Protein AF-F0LJQ3-F1 (afdb_m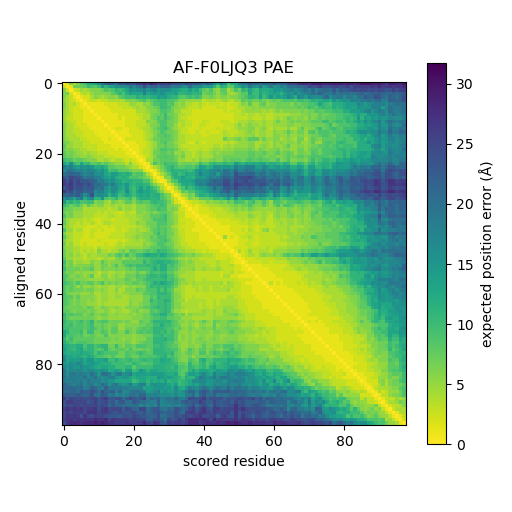onomer)

Nearest PDB structures (foldseek):
  7a0g-assembly1_FFF  TM=3.208E-01  e=6.287E+00  Serratia marcescens

Mean predicted aligned error: 9.72 Å

pLDDT: mean 77.54, std 11.15, range [47.56, 91.06]

Foldseek 3Di:
DLLLVCLVVLLVQLVVVLVCCVVDVPPDPPPNPQNLVSLVSNLVSCVSNVHDPVVSVVSNVVSVVVRVVVVVVVVVVVVVVVVVCVVCVVVVVVVVVD

Organism: Thermococcus barophilus (strain DSM 11836 / MP) (NCBI:txid391623)

Secondary structure (DSSP, 8-state):
--GGGGHHHHHHHHHHHHHHHHH-TT-S-SS---HHHHHHHHHHHHHHHT--HHHHHHHHHHHHHHHHHHHHHHHHHHHHHHHHHHHHHHHHHHHT--

Radius of gyration: 20.31 Å; Cα contacts (8 Å, |Δi|>4): 67; chains: 1; bounding box: 43×18×69 Å

Solvent-accessible surface area (backbone atoms only — not comparable to full-atom values): 5354 Å² total; per-residue (Å²): 130,69,66,51,74,52,12,63,59,29,31,48,53,10,50,54,45,37,50,48,51,70,76,38,83,72,78,59,67,99,59,80,74,46,49,53,62,24,46,51,34,28,48,51,10,40,53,44,62,64,54,58,65,70,57,50,54,52,50,49,53,54,46,48,53,51,35,51,52,52,51,50,50,52,53,52,52,51,52,50,52,51,53,50,47,63,68,45,47,64,58,53,55,57,64,73,75,111

Sequence (98 aa):
MNTRTLAPLYIFIGLMGITATLLYPGFYPPNPINPIFFSAFLIFGLHLYGVKKAVIYGMFLLLLLLSLGIEFYYLLNAQLKNATLFLITPYLWVSSLL

Structure (mmCIF, N/CA/C/O backbone):
data_AF-F0LJQ3-F1
#
_entry.id   AF-F0LJQ3-F1
#
loop_
_atom_site.group_PDB
_atom_site.id
_atom_site.type_symbol
_atom_site.label_atom_id
_atom_site.label_alt_id
_atom_site.label_comp_id
_atom_site.label_asym_id
_atom_site.label_entity_id
_atom_site.label_seq_id
_atom_site.pdbx_PDB_ins_code
_atom_site.Cartn_x
_atom_site.Cartn_y
_atom_site.Cartn_z
_atom_site.occupancy
_atom_site.B_iso_or_equiv
_atom_site.auth_seq_id
_atom_site.auth_comp_id
_atom_site.auth_asym_id
_atom_site.auth_atom_id
_atom_site.pdbx_PDB_model_num
ATOM 1 N N . MET A 1 1 ? -1.124 3.077 30.533 1.00 58.06 1 MET A N 1
ATOM 2 C CA . MET A 1 1 ? -1.287 3.890 29.307 1.00 58.06 1 MET A CA 1
ATOM 3 C C . MET A 1 1 ? -2.493 3.351 28.552 1.00 58.06 1 MET A C 1
ATOM 5 O O . MET A 1 1 ? -2.522 2.156 28.294 1.00 58.06 1 MET A O 1
ATOM 9 N N . ASN A 1 2 ? -3.527 4.164 28.307 1.00 76.25 2 ASN A N 1
ATOM 10 C CA . ASN A 1 2 ? -4.736 3.708 27.612 1.00 76.25 2 ASN A CA 1
ATOM 11 C C . ASN A 1 2 ? -4.351 3.346 26.172 1.00 76.25 2 ASN A C 1
ATOM 13 O O . ASN A 1 2 ? -4.029 4.226 25.390 1.00 76.25 2 ASN A O 1
ATOM 17 N N . THR A 1 3 ? -4.328 2.070 25.804 1.00 66.00 3 THR A N 1
ATOM 18 C CA . THR A 1 3 ? -3.872 1.624 24.473 1.00 66.00 3 THR A CA 1
ATOM 19 C C . THR A 1 3 ? -4.667 2.257 23.322 1.00 66.00 3 THR A C 1
ATOM 21 O O . THR A 1 3 ? -4.156 2.382 22.210 1.00 66.00 3 THR A O 1
ATOM 24 N N . ARG A 1 4 ? -5.874 2.765 23.607 1.00 75.31 4 ARG A N 1
ATOM 25 C CA . ARG A 1 4 ? -6.708 3.537 22.677 1.00 75.31 4 ARG A CA 1
ATOM 26 C C . ARG A 1 4 ? -6.148 4.913 22.308 1.00 75.31 4 ARG A C 1
ATOM 28 O O . ARG A 1 4 ? -6.448 5.382 21.216 1.00 75.31 4 ARG A O 1
ATOM 35 N N . THR A 1 5 ? -5.340 5.568 23.150 1.00 83.06 5 THR A N 1
ATOM 36 C CA . THR A 1 5 ? -4.790 6.899 22.809 1.00 83.06 5 THR A CA 1
ATOM 37 C C . THR A 1 5 ? -3.725 6.843 21.721 1.00 83.06 5 THR A C 1
ATOM 39 O O . THR A 1 5 ? -3.502 7.848 21.056 1.00 83.06 5 THR A O 1
ATOM 42 N N . LEU A 1 6 ? -3.101 5.683 21.490 1.00 83.69 6 LEU A N 1
ATOM 43 C CA . LEU A 1 6 ? -2.143 5.507 20.397 1.00 83.69 6 LEU A CA 1
ATOM 44 C C . LEU A 1 6 ? -2.813 5.147 19.064 1.00 83.69 6 LEU A C 1
ATOM 46 O O . LEU A 1 6 ? -2.202 5.317 18.013 1.00 83.69 6 LEU A O 1
ATOM 50 N N . ALA A 1 7 ? -4.063 4.673 19.079 1.00 85.38 7 ALA A N 1
ATOM 51 C CA . ALA A 1 7 ? -4.767 4.236 17.874 1.00 85.38 7 ALA A CA 1
ATOM 52 C C . ALA A 1 7 ? -4.801 5.293 16.744 1.00 85.38 7 ALA A C 1
ATOM 54 O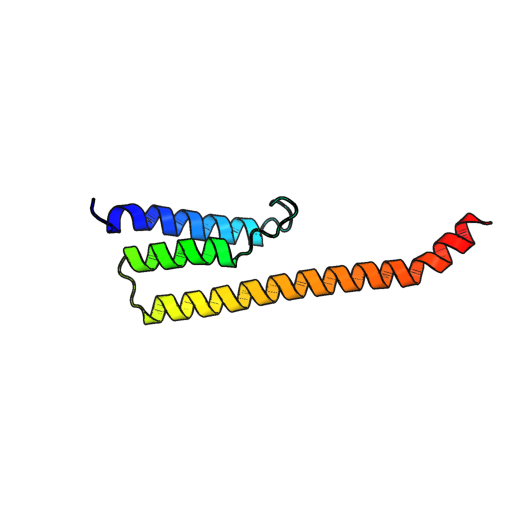 O . ALA A 1 7 ? -4.513 4.923 15.604 1.00 85.38 7 ALA A O 1
ATOM 55 N N . PRO A 1 8 ? -5.056 6.594 17.014 1.00 87.44 8 PRO A N 1
ATOM 56 C CA . PRO A 1 8 ? -5.050 7.623 15.973 1.00 87.44 8 PRO A CA 1
ATOM 57 C C . PRO A 1 8 ? -3.691 7.773 15.286 1.00 87.44 8 PRO A C 1
ATOM 59 O O . PRO A 1 8 ? -3.641 7.982 14.079 1.00 87.44 8 PRO A O 1
ATOM 62 N N . LEU A 1 9 ? -2.592 7.617 16.032 1.00 89.81 9 LEU A N 1
ATOM 63 C CA . LEU A 1 9 ? -1.235 7.701 15.491 1.00 89.81 9 LEU A CA 1
ATOM 64 C C . LEU A 1 9 ? -0.971 6.565 14.496 1.00 89.81 9 LEU A C 1
ATOM 66 O O . LEU A 1 9 ? -0.503 6.807 13.387 1.00 89.81 9 LEU A O 1
ATOM 70 N N . TYR A 1 10 ? -1.319 5.331 14.869 1.00 86.69 10 TYR A N 1
ATOM 71 C CA . TYR A 1 10 ? -1.168 4.158 14.003 1.00 86.69 10 TYR A CA 1
ATOM 72 C C . TYR A 1 10 ? -2.033 4.247 12.739 1.00 86.69 10 TYR A C 1
ATOM 74 O O . TYR A 1 10 ? -1.558 3.943 11.644 1.00 86.69 10 TYR A O 1
ATOM 82 N N . ILE A 1 11 ? -3.276 4.724 12.874 1.00 88.19 11 ILE A N 1
ATOM 83 C CA . ILE A 1 11 ? -4.177 4.966 11.738 1.00 88.19 11 ILE A CA 1
ATOM 84 C C . ILE A 1 11 ? -3.599 6.042 10.811 1.00 88.19 11 ILE A C 1
ATOM 86 O O . ILE A 1 11 ? -3.588 5.854 9.596 1.00 88.19 11 ILE A O 1
ATOM 90 N N . PHE A 1 12 ? -3.084 7.140 11.369 1.00 88.62 12 PHE A N 1
ATOM 91 C CA . PHE A 1 12 ? -2.498 8.238 10.602 1.00 88.62 12 PHE A CA 1
ATOM 92 C C . PHE A 1 12 ? -1.266 7.796 9.806 1.00 88.62 12 PHE A C 1
ATOM 94 O O . PHE A 1 12 ? -1.191 8.059 8.608 1.00 88.62 12 PHE A O 1
ATOM 101 N N . ILE A 1 13 ? -0.335 7.077 10.443 1.00 87.00 13 ILE A N 1
ATOM 102 C CA . ILE A 1 13 ? 0.868 6.543 9.783 1.00 87.00 13 ILE A CA 1
ATOM 103 C C . ILE A 1 13 ? 0.476 5.581 8.657 1.00 87.00 13 ILE A C 1
ATOM 105 O O . ILE A 1 13 ? 1.018 5.670 7.556 1.00 87.00 13 ILE A O 1
ATOM 109 N N . GLY A 1 14 ? -0.484 4.688 8.918 1.00 85.06 14 GLY A N 1
ATOM 110 C CA . GLY A 1 14 ? -0.967 3.742 7.919 1.00 85.06 14 GLY A CA 1
ATOM 111 C C . GLY A 1 14 ? -1.620 4.427 6.716 1.00 85.06 14 GLY A C 1
ATOM 112 O O . GLY A 1 14 ? -1.276 4.116 5.580 1.00 85.06 14 GLY A O 1
ATOM 113 N N . LEU A 1 15 ? -2.507 5.401 6.944 1.00 85.69 15 LEU A N 1
ATOM 114 C CA . LEU A 1 15 ? -3.158 6.159 5.869 1.00 85.69 15 LEU A CA 1
ATOM 115 C C . LEU A 1 15 ? -2.157 6.969 5.046 1.00 85.69 15 LEU A C 1
ATOM 117 O O . LEU A 1 15 ? -2.150 6.838 3.826 1.00 85.69 15 LEU A O 1
ATOM 121 N N . MET A 1 16 ? -1.309 7.765 5.706 1.00 86.56 16 MET A N 1
ATOM 122 C CA . MET A 1 16 ? -0.327 8.620 5.031 1.00 86.56 16 MET A CA 1
ATOM 123 C C . MET A 1 16 ? 0.677 7.811 4.217 1.00 86.56 16 MET A C 1
ATOM 125 O O . MET A 1 16 ? 1.045 8.207 3.115 1.00 86.56 16 MET A O 1
ATOM 129 N N . GLY A 1 17 ? 1.109 6.664 4.736 1.00 81.31 17 GLY A N 1
ATOM 130 C CA . GLY A 1 17 ? 2.026 5.797 4.014 1.00 81.31 17 GLY A CA 1
ATOM 131 C C . GLY A 1 17 ? 1.406 5.160 2.772 1.00 81.31 17 GLY A C 1
ATOM 132 O O . GLY A 1 17 ? 2.058 5.114 1.728 1.00 81.31 17 GLY A O 1
ATOM 133 N N . ILE A 1 18 ? 0.138 4.730 2.848 1.00 80.38 18 ILE A N 1
ATOM 134 C CA . ILE A 1 18 ? -0.605 4.193 1.694 1.00 80.38 18 ILE A CA 1
ATOM 135 C C . ILE A 1 18 ? -0.831 5.284 0.636 1.00 80.38 18 ILE A C 1
ATOM 137 O O . ILE A 1 18 ? -0.582 5.055 -0.545 1.00 80.38 18 ILE A O 1
ATOM 141 N N . THR A 1 19 ? -1.268 6.488 1.020 1.00 82.19 19 THR A N 1
ATOM 142 C CA . THR A 1 19 ? -1.460 7.581 0.050 1.00 82.19 19 THR A CA 1
ATOM 143 C C . THR A 1 19 ? -0.146 8.037 -0.570 1.00 82.19 19 THR A C 1
ATOM 145 O O . THR A 1 19 ? -0.104 8.256 -1.777 1.00 82.19 19 THR A O 1
ATOM 148 N N . ALA A 1 20 ? 0.939 8.126 0.203 1.00 78.81 20 ALA A N 1
ATOM 149 C CA . ALA A 1 20 ? 2.254 8.483 -0.326 1.00 78.81 20 ALA A CA 1
ATOM 150 C C . ALA A 1 20 ? 2.765 7.460 -1.354 1.00 78.81 20 ALA A C 1
ATOM 152 O O . ALA A 1 20 ? 3.274 7.853 -2.403 1.00 78.81 20 ALA A O 1
ATOM 153 N N . THR A 1 21 ? 2.583 6.159 -1.095 1.00 73.12 21 THR A N 1
ATOM 154 C CA . THR A 1 21 ? 2.968 5.098 -2.046 1.00 73.12 21 THR A CA 1
ATOM 155 C C . THR A 1 21 ? 2.123 5.093 -3.316 1.00 73.12 21 THR A C 1
ATOM 157 O O . THR A 1 21 ? 2.655 4.806 -4.387 1.00 73.12 21 THR A O 1
ATOM 160 N N . LEU A 1 22 ? 0.833 5.429 -3.225 1.00 72.44 22 LEU A N 1
ATOM 161 C CA . LEU A 1 22 ? -0.053 5.512 -4.390 1.00 72.44 22 LEU A CA 1
ATOM 162 C C . LEU A 1 22 ? 0.200 6.760 -5.246 1.00 72.44 22 LEU A C 1
ATOM 164 O O . LEU A 1 22 ? 0.180 6.673 -6.471 1.00 72.44 22 LEU A O 1
ATOM 168 N N . LEU A 1 23 ? 0.408 7.918 -4.615 1.00 75.62 23 LEU A N 1
ATOM 169 C CA . LEU A 1 23 ? 0.536 9.201 -5.315 1.00 75.62 23 LEU A CA 1
ATOM 170 C C . LEU A 1 23 ? 1.930 9.432 -5.892 1.00 75.62 23 LEU A C 1
ATOM 172 O O . LEU A 1 23 ? 2.060 10.108 -6.911 1.00 75.62 23 LEU A O 1
ATOM 176 N N . TYR A 1 24 ? 2.965 8.875 -5.262 1.00 71.44 24 TYR A N 1
ATOM 177 C CA . TYR A 1 24 ? 4.344 9.078 -5.687 1.00 71.44 24 TYR A CA 1
ATOM 178 C C . TYR A 1 24 ? 5.058 7.742 -5.914 1.00 71.44 24 TYR A C 1
ATOM 180 O O . TYR A 1 24 ? 5.901 7.330 -5.105 1.00 71.44 24 TYR A O 1
ATOM 188 N N . PRO A 1 25 ? 4.739 7.062 -7.032 1.00 59.69 25 PRO A N 1
ATOM 189 C CA . PRO A 1 25 ? 5.405 5.838 -7.453 1.00 59.69 25 PRO A CA 1
ATOM 190 C C . PRO A 1 25 ? 6.894 6.112 -7.742 1.00 59.69 25 PRO A C 1
ATOM 192 O O . PRO A 1 25 ? 7.259 6.517 -8.841 1.00 59.69 25 PRO A O 1
ATOM 195 N N . GLY A 1 26 ? 7.755 5.958 -6.729 1.00 57.75 26 GLY A N 1
ATOM 196 C CA . GLY A 1 26 ? 9.201 6.234 -6.803 1.00 57.75 26 GLY A CA 1
ATOM 197 C C . GLY A 1 26 ? 9.758 7.192 -5.740 1.00 57.75 26 GLY A C 1
ATOM 198 O O . GLY A 1 26 ? 10.960 7.432 -5.724 1.00 57.75 26 GLY A O 1
ATOM 199 N N . PHE A 1 27 ? 8.922 7.732 -4.843 1.00 55.47 27 PHE A N 1
ATOM 200 C CA . PHE A 1 27 ? 9.375 8.613 -3.749 1.00 55.47 27 PHE A CA 1
ATOM 201 C C . PHE A 1 27 ? 10.143 7.872 -2.652 1.00 55.47 27 PHE A C 1
ATOM 203 O O . PHE A 1 27 ? 10.947 8.465 -1.935 1.00 55.47 27 PHE A O 1
ATOM 210 N N . TYR A 1 28 ? 9.895 6.569 -2.515 1.00 53.25 28 TYR A N 1
ATOM 211 C CA . TYR A 1 28 ? 10.622 5.728 -1.579 1.00 53.25 28 TYR A CA 1
ATOM 212 C C . TYR A 1 28 ? 11.870 5.122 -2.255 1.00 53.25 28 TYR A C 1
ATOM 214 O O . TYR A 1 28 ? 11.783 4.722 -3.418 1.00 53.25 28 TYR A O 1
ATOM 222 N N . PRO A 1 29 ? 13.028 5.082 -1.552 1.00 47.56 29 PRO A N 1
ATOM 223 C CA . PRO A 1 29 ? 14.308 4.545 -2.051 1.00 47.56 29 PRO A CA 1
ATOM 224 C C . PRO A 1 29 ? 14.151 3.081 -2.518 1.00 47.56 29 PRO A C 1
ATOM 226 O O . PRO A 1 29 ? 13.115 2.496 -2.238 1.00 47.56 29 PRO A O 1
ATOM 229 N N . PRO A 1 30 ? 15.121 2.445 -3.214 1.00 47.81 30 PRO A N 1
ATOM 230 C CA . PRO A 1 30 ? 14.875 1.366 -4.190 1.00 47.81 30 PRO A CA 1
ATOM 231 C C . PRO A 1 30 ? 14.333 0.039 -3.629 1.00 47.81 30 PRO A C 1
ATOM 233 O O . PRO A 1 30 ? 14.169 -0.917 -4.382 1.00 47.81 30 PRO A O 1
ATOM 236 N N . ASN A 1 31 ? 14.01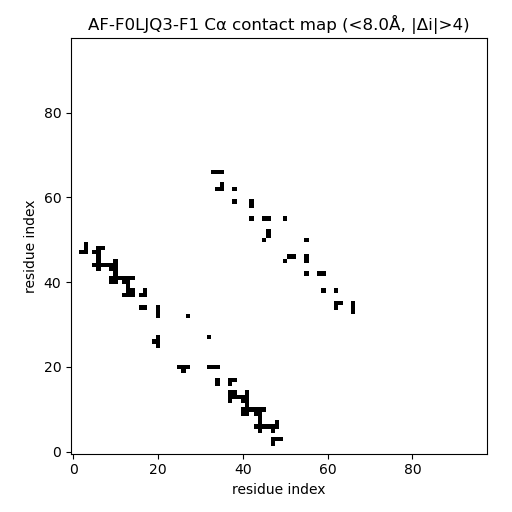4 -0.027 -2.339 1.00 47.69 31 ASN A N 1
ATOM 237 C CA . ASN A 1 31 ? 13.113 -1.037 -1.817 1.00 47.69 31 ASN A CA 1
ATOM 238 C C . ASN A 1 31 ? 11.678 -0.509 -1.889 1.00 47.69 31 ASN A C 1
ATOM 240 O O . ASN A 1 31 ? 11.396 0.528 -1.286 1.00 47.69 31 ASN A O 1
ATOM 244 N N . PRO A 1 32 ? 10.743 -1.227 -2.533 1.00 52.66 32 PRO A N 1
ATOM 245 C CA . PRO A 1 32 ? 9.344 -0.860 -2.447 1.00 52.66 32 PRO A CA 1
ATOM 246 C C . PRO A 1 32 ? 8.973 -0.909 -0.967 1.00 52.66 32 PRO A C 1
ATOM 248 O O . PRO A 1 32 ? 8.897 -1.985 -0.370 1.00 52.66 32 PRO A O 1
ATOM 251 N N . ILE A 1 33 ? 8.782 0.251 -0.336 1.00 55.09 33 ILE A N 1
ATOM 252 C CA . ILE A 1 33 ? 8.053 0.275 0.923 1.00 55.09 33 ILE A CA 1
ATOM 253 C C . ILE A 1 33 ? 6.648 -0.141 0.528 1.00 55.09 33 ILE A C 1
ATOM 255 O O . ILE A 1 33 ? 5.885 0.619 -0.057 1.00 55.09 33 ILE A O 1
ATOM 259 N N . ASN A 1 34 ? 6.397 -1.427 0.720 1.00 63.56 34 ASN A N 1
ATOM 260 C CA . ASN A 1 34 ? 5.239 -2.118 0.206 1.00 63.56 34 ASN A CA 1
ATOM 261 C C . ASN A 1 34 ? 3.997 -1.512 0.876 1.00 63.56 34 ASN A C 1
ATOM 263 O O . ASN A 1 34 ? 4.018 -1.345 2.102 1.00 63.56 34 ASN A O 1
ATOM 267 N N . PRO A 1 35 ? 2.911 -1.202 0.147 1.00 66.06 35 PRO A N 1
ATOM 268 C CA . PRO A 1 35 ? 1.646 -0.785 0.751 1.00 66.06 35 PRO A CA 1
ATOM 269 C C . PRO A 1 35 ? 1.204 -1.710 1.901 1.00 66.06 35 PRO A C 1
ATOM 271 O O . PRO A 1 35 ? 0.596 -1.249 2.868 1.00 66.06 35 PRO A O 1
ATOM 274 N N . ILE A 1 36 ? 1.597 -2.990 1.864 1.00 75.44 36 ILE A N 1
ATOM 275 C CA . ILE A 1 36 ? 1.479 -3.966 2.962 1.00 75.44 36 ILE A CA 1
ATOM 276 C C . ILE A 1 36 ? 2.055 -3.472 4.302 1.00 75.44 36 ILE A C 1
ATOM 278 O O . ILE A 1 36 ? 1.414 -3.659 5.337 1.00 75.44 36 ILE A O 1
ATOM 282 N N . PHE A 1 37 ? 3.229 -2.831 4.321 1.00 75.94 37 PHE A N 1
ATOM 283 C CA . PHE A 1 37 ? 3.857 -2.361 5.561 1.00 75.94 37 PHE A CA 1
ATOM 284 C C . PHE A 1 37 ? 2.979 -1.315 6.251 1.00 75.94 37 PHE A C 1
ATOM 286 O O . PHE A 1 37 ? 2.641 -1.464 7.421 1.00 75.94 37 PHE A O 1
ATOM 293 N N . PHE A 1 38 ? 2.516 -0.308 5.509 1.00 78.50 38 PHE A N 1
ATOM 294 C CA . PHE A 1 38 ? 1.612 0.724 6.027 1.00 78.50 38 PHE A CA 1
ATOM 295 C C . PHE A 1 38 ? 0.215 0.186 6.355 1.00 78.50 38 PHE A C 1
ATOM 297 O O . PHE A 1 38 ? -0.415 0.622 7.322 1.00 78.50 38 PHE A O 1
ATOM 304 N N . SER A 1 39 ? -0.234 -0.831 5.621 1.00 79.44 39 SER A N 1
ATOM 305 C CA . SER A 1 39 ? -1.475 -1.550 5.915 1.00 79.44 39 SER A CA 1
ATOM 306 C C . SER A 1 39 ? -1.438 -2.213 7.294 1.00 79.44 39 SER A C 1
ATOM 308 O O . SER A 1 39 ? -2.441 -2.186 8.006 1.00 79.44 39 SER A O 1
ATOM 310 N N . ALA A 1 40 ? -0.283 -2.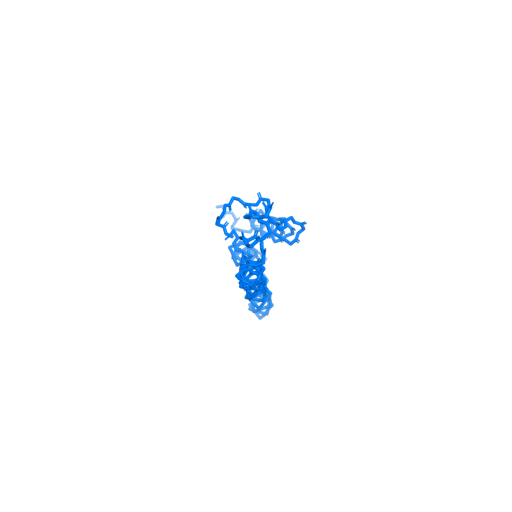733 7.724 1.00 82.62 40 ALA A N 1
ATOM 311 C CA . ALA A 1 40 ? -0.121 -3.306 9.060 1.00 82.62 40 ALA A CA 1
ATOM 312 C C . ALA 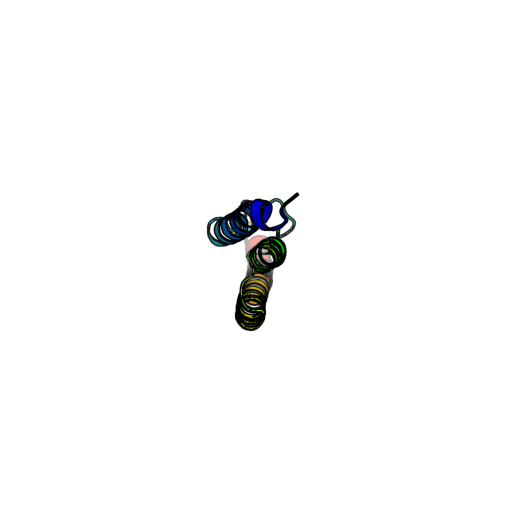A 1 40 ? -0.310 -2.258 10.174 1.00 82.62 40 ALA A C 1
ATOM 314 O O . ALA A 1 40 ? -1.003 -2.537 11.154 1.00 82.62 40 ALA A O 1
ATOM 315 N N . PHE A 1 41 ? 0.219 -1.037 10.006 1.00 84.38 41 PHE A N 1
ATOM 316 C CA . PHE A 1 41 ? -0.013 0.066 10.955 1.00 84.38 41 PHE A CA 1
ATOM 317 C C . PHE A 1 41 ? -1.487 0.469 11.003 1.00 84.38 41 PHE A C 1
ATOM 319 O O . PHE A 1 41 ? -2.034 0.645 12.091 1.00 84.38 41 PHE A O 1
ATOM 326 N N . LEU A 1 42 ? -2.152 0.547 9.846 1.00 86.00 42 LEU A N 1
ATOM 327 C CA . LEU A 1 42 ? -3.574 0.879 9.773 1.00 86.00 42 LEU A CA 1
ATOM 328 C C . LEU A 1 42 ? -4.436 -0.166 10.498 1.00 86.00 42 LEU A C 1
ATOM 330 O O . LEU A 1 42 ? -5.298 0.183 11.302 1.00 86.00 42 LEU A O 1
ATOM 334 N N . ILE A 1 43 ? -4.173 -1.452 10.263 1.00 87.06 43 ILE A N 1
ATOM 335 C CA . ILE A 1 43 ? -4.894 -2.567 10.891 1.00 87.06 43 ILE A CA 1
ATOM 336 C C . ILE A 1 43 ? -4.662 -2.609 12.392 1.00 87.06 43 ILE A C 1
ATOM 338 O O . ILE A 1 43 ? -5.612 -2.773 13.159 1.00 87.06 43 ILE A O 1
ATOM 342 N N . PHE A 1 44 ? -3.414 -2.427 12.818 1.00 86.06 44 PHE A N 1
ATOM 343 C CA . PHE A 1 44 ? -3.074 -2.367 14.229 1.00 86.06 44 PHE A CA 1
ATOM 344 C C . PHE A 1 44 ? -3.761 -1.178 14.912 1.00 86.06 44 PHE A C 1
ATOM 346 O O . PHE A 1 44 ? -4.364 -1.337 15.972 1.00 86.06 44 PHE A O 1
ATOM 353 N N . GLY A 1 45 ? -3.782 -0.009 14.267 1.00 85.62 45 GLY A N 1
ATOM 354 C CA . GLY A 1 45 ? -4.506 1.165 14.747 1.00 85.62 45 GLY A CA 1
ATOM 355 C C . GLY A 1 45 ? -6.015 0.938 14.867 1.00 85.62 45 GLY A C 1
ATOM 356 O O . GLY A 1 45 ? -6.598 1.244 15.905 1.00 85.62 45 GLY A O 1
ATOM 357 N N . LEU A 1 46 ? -6.649 0.326 13.862 1.00 87.94 46 LEU A N 1
ATOM 358 C CA . LEU A 1 46 ? -8.075 -0.032 13.898 1.00 87.94 46 LEU A CA 1
ATOM 359 C C . LEU A 1 46 ? -8.385 -1.069 14.988 1.00 87.94 46 LEU A C 1
ATOM 361 O O . LEU A 1 46 ? -9.426 -0.988 15.646 1.00 87.94 46 LEU A O 1
ATOM 365 N N . HIS A 1 47 ? -7.472 -2.016 15.213 1.00 87.38 47 HIS A N 1
ATOM 366 C CA . HIS A 1 47 ? -7.583 -2.994 16.290 1.00 87.38 47 HIS A CA 1
ATOM 367 C C . HIS A 1 47 ? -7.560 -2.318 17.666 1.00 87.38 47 HIS A C 1
ATOM 369 O O . HIS A 1 47 ? -8.441 -2.569 18.489 1.00 87.38 47 HIS A O 1
ATOM 375 N N . LEU A 1 48 ? -6.614 -1.400 17.888 1.00 86.19 48 LEU A N 1
ATOM 376 C CA . LEU A 1 48 ? -6.521 -0.613 19.119 1.00 86.19 48 LEU A CA 1
ATOM 377 C C . LEU A 1 48 ? -7.719 0.325 19.318 1.00 86.19 48 LEU A C 1
ATOM 379 O O . LEU A 1 48 ? -8.137 0.550 20.453 1.00 86.19 48 LEU A O 1
ATOM 383 N N . TYR A 1 49 ? -8.296 0.845 18.231 1.00 85.88 49 TYR A N 1
ATOM 384 C CA . TYR A 1 49 ? -9.490 1.694 18.267 1.00 85.88 49 TYR A CA 1
ATOM 385 C C . TYR A 1 49 ? -10.771 0.921 18.637 1.00 85.88 49 TYR A C 1
ATOM 387 O O . TYR A 1 49 ? -11.776 1.523 19.008 1.00 85.88 49 TYR A O 1
ATOM 395 N N . GLY A 1 50 ? -10.741 -0.417 18.596 1.00 84.88 50 GLY A N 1
ATOM 396 C CA . GLY A 1 50 ? -11.887 -1.266 18.932 1.00 84.88 50 GLY A CA 1
ATOM 397 C C . GLY A 1 50 ? -12.841 -1.514 17.763 1.00 84.88 50 GLY A C 1
ATOM 398 O O . GLY A 1 50 ? -14.016 -1.813 17.979 1.00 84.88 50 GLY A O 1
ATOM 399 N N . VAL A 1 51 ? -12.357 -1.404 16.523 1.00 86.25 51 VAL A N 1
ATOM 400 C CA . VAL A 1 51 ? -13.144 -1.734 15.329 1.00 86.25 51 VAL A CA 1
ATOM 401 C C . VAL A 1 51 ? -13.462 -3.233 15.302 1.00 86.25 51 VAL A C 1
ATOM 403 O O . VAL A 1 51 ? -12.659 -4.075 15.710 1.00 86.25 51 VAL A O 1
ATOM 406 N N . LYS A 1 52 ? -14.658 -3.591 14.816 1.00 91.06 52 LYS A N 1
ATOM 407 C CA . LYS A 1 52 ? -15.086 -4.992 14.699 1.00 91.06 52 LYS A CA 1
ATOM 408 C C . LYS A 1 52 ? -14.080 -5.787 13.862 1.00 91.06 52 LYS A C 1
ATOM 410 O O . LYS A 1 52 ? -13.733 -5.379 12.756 1.00 91.06 52 LYS A O 1
ATOM 415 N N . LYS A 1 53 ? -13.695 -6.974 14.343 1.00 84.69 53 LYS A N 1
ATOM 416 C CA . LYS A 1 53 ? -12.719 -7.851 13.669 1.00 84.69 53 LYS A CA 1
ATOM 417 C C . LYS A 1 53 ? -13.076 -8.136 12.205 1.00 84.69 53 LYS A C 1
ATOM 419 O O . LYS A 1 53 ? -12.196 -8.104 11.360 1.00 84.69 53 LYS A O 1
ATOM 424 N N . ALA A 1 54 ? -14.362 -8.328 11.896 1.00 85.56 54 ALA A N 1
ATOM 425 C CA . ALA A 1 54 ? -14.836 -8.540 10.524 1.00 85.56 54 ALA A CA 1
ATOM 426 C C . ALA A 1 54 ? -14.466 -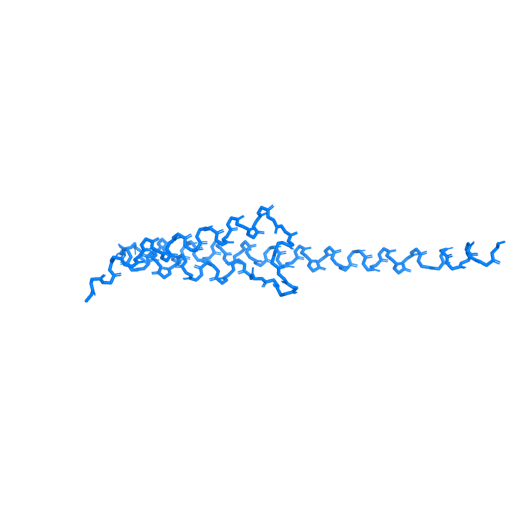7.385 9.572 1.00 85.56 54 ALA A C 1
ATOM 428 O O . ALA A 1 54 ? -14.051 -7.628 8.444 1.00 85.56 54 ALA A O 1
ATOM 429 N N . VAL A 1 55 ? -14.553 -6.137 10.044 1.00 86.75 55 VAL A N 1
ATOM 430 C CA . VAL A 1 55 ? -14.173 -4.950 9.262 1.00 86.75 55 VAL A CA 1
ATOM 431 C C . VAL A 1 55 ? -12.659 -4.905 9.073 1.00 86.75 55 VAL A C 1
ATOM 433 O O . VAL A 1 55 ? -12.190 -4.661 7.969 1.00 86.75 55 VAL A O 1
ATOM 436 N N . ILE A 1 56 ? -11.895 -5.211 10.125 1.00 87.06 56 ILE A N 1
ATOM 437 C CA . ILE A 1 56 ? -10.429 -5.257 10.067 1.00 87.06 56 ILE A CA 1
ATOM 438 C C . ILE A 1 56 ? -9.950 -6.304 9.053 1.00 87.06 56 ILE A C 1
ATOM 440 O O . ILE A 1 56 ? -9.103 -5.998 8.220 1.00 87.06 56 ILE A O 1
ATOM 444 N N . TYR A 1 57 ? -10.509 -7.518 9.085 1.00 84.56 57 TYR A N 1
ATOM 445 C CA . TYR A 1 57 ? -10.157 -8.573 8.131 1.00 84.56 57 TYR A CA 1
ATOM 446 C C . TYR A 1 57 ? -10.554 -8.213 6.698 1.00 84.56 57 TYR A C 1
ATOM 448 O O . TYR A 1 57 ? -9.773 -8.449 5.780 1.00 84.56 57 TYR A O 1
ATOM 456 N N . GLY A 1 58 ? -11.724 -7.593 6.509 1.00 87.31 58 GLY A N 1
ATOM 457 C CA . GLY A 1 58 ? -12.148 -7.092 5.202 1.00 87.31 58 GLY A CA 1
ATOM 458 C C . GLY A 1 58 ? -11.186 -6.038 4.649 1.00 87.31 58 GLY A C 1
ATOM 459 O O . GLY A 1 58 ? -10.739 -6.152 3.512 1.00 87.31 58 GLY A O 1
ATOM 460 N N . MET A 1 59 ? -10.800 -5.057 5.471 1.00 84.94 59 MET A N 1
ATOM 461 C CA . MET A 1 59 ? -9.829 -4.028 5.084 1.00 84.94 59 MET A CA 1
ATOM 462 C C . MET A 1 59 ? -8.447 -4.620 4.801 1.00 84.94 59 MET A C 1
ATOM 464 O O . MET A 1 59 ? -7.824 -4.242 3.815 1.00 84.94 59 MET A O 1
ATOM 468 N N . PHE A 1 60 ? -7.981 -5.570 5.616 1.00 84.38 60 PHE A N 1
ATOM 469 C CA . PHE A 1 60 ? -6.709 -6.251 5.379 1.00 84.38 60 PHE A CA 1
ATOM 470 C C . PHE A 1 60 ? -6.690 -6.984 4.044 1.00 84.38 60 PHE A C 1
ATOM 472 O O . PHE A 1 60 ? -5.738 -6.826 3.288 1.00 84.38 60 PHE A O 1
ATOM 479 N N . LEU A 1 61 ? -7.743 -7.744 3.734 1.00 86.44 61 LEU A N 1
ATOM 480 C CA . LEU A 1 61 ? -7.838 -8.477 2.476 1.00 86.44 61 LEU A CA 1
ATOM 481 C C . LEU A 1 61 ? -7.814 -7.529 1.271 1.00 86.44 61 LEU A C 1
ATOM 483 O O . LEU A 1 61 ? -7.122 -7.790 0.290 1.00 86.44 61 LEU A O 1
ATOM 487 N N . LEU A 1 62 ? -8.540 -6.414 1.362 1.00 87.56 62 LEU A N 1
ATOM 488 C CA . LEU A 1 62 ? -8.624 -5.410 0.302 1.00 87.56 62 LEU A CA 1
ATOM 489 C C . LEU A 1 62 ? -7.265 -4.730 0.069 1.00 87.56 62 LEU A C 1
ATOM 491 O O . LEU A 1 62 ? -6.821 -4.594 -1.069 1.00 87.56 62 LEU A O 1
ATOM 495 N N . LEU A 1 63 ? -6.570 -4.377 1.151 1.00 83.56 63 LEU A N 1
ATOM 496 C CA . LEU A 1 63 ? -5.227 -3.797 1.101 1.00 83.56 63 LEU A CA 1
ATOM 497 C C . LEU A 1 63 ? -4.180 -4.790 0.586 1.00 83.56 63 LEU A C 1
ATOM 499 O O . LEU A 1 63 ? -3.308 -4.411 -0.193 1.00 83.56 63 LEU A O 1
ATOM 503 N N . LEU A 1 64 ? -4.285 -6.061 0.976 1.00 83.81 64 LEU A N 1
ATOM 504 C CA . LEU A 1 64 ? -3.413 -7.129 0.495 1.00 83.81 64 LEU A CA 1
ATOM 505 C C . LEU A 1 64 ? -3.556 -7.316 -1.021 1.00 83.81 64 LEU A C 1
ATOM 507 O O . LEU A 1 64 ? -2.551 -7.342 -1.729 1.00 83.81 64 LEU A O 1
ATOM 511 N N . LEU A 1 65 ? -4.794 -7.392 -1.521 1.00 84.69 65 LEU A N 1
ATOM 512 C CA . LEU A 1 65 ? -5.090 -7.503 -2.953 1.00 84.69 65 LEU A CA 1
ATOM 513 C C . LEU A 1 65 ? -4.549 -6.308 -3.741 1.00 84.69 65 LEU A C 1
ATOM 515 O O . LEU A 1 65 ? -3.934 -6.493 -4.790 1.00 84.69 65 LEU A O 1
ATOM 519 N N . LEU A 1 66 ? -4.743 -5.092 -3.224 1.00 83.12 66 LEU A N 1
ATOM 520 C CA . LEU A 1 66 ? -4.222 -3.877 -3.843 1.00 83.12 66 LEU A CA 1
ATOM 521 C C . LEU A 1 66 ? -2.691 -3.908 -3.927 1.00 83.12 66 LEU A C 1
ATOM 523 O O . LEU A 1 66 ? -2.129 -3.631 -4.982 1.00 83.12 66 LEU A O 1
ATOM 527 N N . SER A 1 67 ? -2.020 -4.277 -2.834 1.00 77.50 67 SER A N 1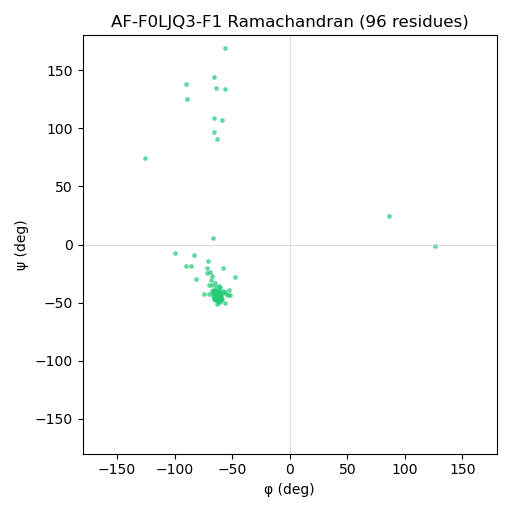
ATOM 528 C CA . SER A 1 67 ? -0.557 -4.337 -2.779 1.00 77.50 67 SER A CA 1
ATOM 529 C C . SER A 1 67 ? 0.015 -5.355 -3.762 1.00 77.50 67 SER A C 1
ATOM 531 O O . SER A 1 67 ? 0.936 -5.030 -4.507 1.00 77.50 67 SER A O 1
ATOM 533 N N . LEU A 1 68 ? -0.575 -6.554 -3.819 1.00 81.44 68 LEU A N 1
ATOM 534 C CA . LEU A 1 68 ? -0.219 -7.579 -4.803 1.00 81.44 68 LEU A CA 1
ATOM 535 C C . LEU A 1 68 ? -0.405 -7.058 -6.231 1.00 81.44 68 LEU A C 1
ATOM 537 O O . LEU A 1 68 ? 0.492 -7.197 -7.057 1.00 81.44 68 LEU A O 1
ATOM 541 N N . GLY A 1 69 ? -1.541 -6.417 -6.523 1.00 81.62 69 GLY A N 1
ATOM 542 C CA . GLY A 1 69 ? -1.810 -5.846 -7.844 1.00 81.62 69 GLY A CA 1
ATOM 543 C C . GLY A 1 69 ? -0.765 -4.811 -8.270 1.00 81.62 69 GLY A C 1
ATOM 544 O O . GLY A 1 69 ? -0.307 -4.829 -9.412 1.00 81.62 69 GLY A O 1
ATOM 545 N N . ILE A 1 70 ? -0.340 -3.951 -7.343 1.00 78.25 70 ILE A N 1
ATOM 546 C CA . ILE A 1 70 ? 0.704 -2.947 -7.579 1.00 78.25 70 ILE A CA 1
ATOM 547 C C . ILE A 1 70 ? 2.062 -3.616 -7.842 1.00 78.25 70 ILE A C 1
ATOM 549 O O . ILE A 1 70 ? 2.736 -3.258 -8.808 1.00 78.25 70 ILE A O 1
ATOM 553 N N . GLU A 1 71 ? 2.463 -4.603 -7.037 1.00 76.19 71 GLU A N 1
ATOM 554 C CA . GLU A 1 71 ? 3.717 -5.340 -7.254 1.00 76.19 71 GLU A CA 1
ATOM 555 C C . GLU A 1 71 ? 3.740 -6.061 -8.606 1.00 76.19 71 GLU A C 1
ATOM 557 O O . GLU A 1 71 ? 4.720 -5.950 -9.347 1.00 76.19 71 GLU A O 1
ATOM 562 N N . PHE A 1 72 ? 2.648 -6.744 -8.967 1.00 81.56 72 PHE A N 1
ATOM 563 C CA . PHE A 1 72 ? 2.520 -7.397 -10.270 1.00 81.56 72 PHE A CA 1
ATOM 564 C C . PHE A 1 72 ? 2.608 -6.396 -11.421 1.00 81.56 72 PHE A C 1
ATOM 566 O O . PHE A 1 72 ? 3.282 -6.674 -12.413 1.00 81.56 72 PHE A O 1
ATOM 573 N N . TYR A 1 73 ? 1.975 -5.227 -11.289 1.00 82.56 73 TYR A N 1
ATOM 574 C CA . TYR A 1 73 ? 2.057 -4.167 -12.289 1.00 82.56 73 TYR A CA 1
ATOM 575 C C . TYR A 1 73 ? 3.500 -3.691 -12.497 1.00 82.56 73 TYR A C 1
ATOM 577 O O . TYR A 1 73 ? 3.958 -3.614 -13.638 1.00 82.56 73 TYR A O 1
ATOM 585 N N . TYR A 1 74 ? 4.246 -3.419 -11.422 1.00 77.25 74 TYR A N 1
ATOM 586 C CA . TYR A 1 74 ? 5.646 -3.000 -11.541 1.00 77.25 74 TYR A CA 1
ATOM 587 C C . TYR A 1 74 ? 6.535 -4.080 -12.134 1.00 77.25 74 TYR A C 1
ATOM 589 O O . TYR A 1 74 ? 7.365 -3.773 -12.990 1.00 77.25 74 TYR A O 1
ATOM 597 N N . LEU A 1 75 ? 6.356 -5.331 -11.707 1.00 82.44 75 LEU A N 1
ATOM 598 C CA . LEU A 1 75 ? 7.111 -6.453 -12.242 1.00 82.44 75 LEU A CA 1
ATOM 599 C C . LEU A 1 75 ? 6.848 -6.601 -13.743 1.00 82.44 75 LEU A C 1
ATOM 601 O O . LEU A 1 75 ? 7.790 -6.644 -14.529 1.00 82.44 75 LEU A O 1
ATOM 605 N N . LEU A 1 76 ? 5.577 -6.605 -14.151 1.00 82.38 76 LEU A N 1
ATOM 606 C CA . LEU A 1 76 ? 5.181 -6.698 -15.553 1.00 82.38 76 LEU A CA 1
ATOM 607 C C . LEU A 1 76 ? 5.732 -5.526 -16.375 1.00 82.38 76 LEU A C 1
ATOM 609 O O . LEU A 1 76 ? 6.299 -5.742 -17.444 1.00 82.38 76 LEU A O 1
ATOM 613 N N . ASN A 1 77 ? 5.623 -4.298 -15.866 1.00 83.19 77 ASN A N 1
ATOM 614 C CA . ASN A 1 77 ? 6.136 -3.104 -16.533 1.00 83.19 77 ASN A CA 1
ATOM 615 C C . ASN A 1 77 ? 7.668 -3.139 -16.686 1.00 83.19 77 ASN A C 1
ATOM 617 O O . ASN A 1 77 ? 8.199 -2.784 -17.738 1.00 8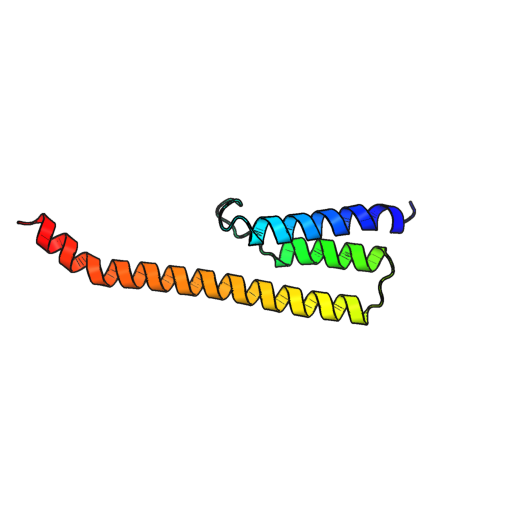3.19 77 ASN A O 1
ATOM 621 N N . ALA A 1 78 ? 8.393 -3.615 -15.670 1.00 80.38 78 ALA A N 1
ATOM 622 C CA . ALA A 1 78 ? 9.840 -3.799 -15.743 1.00 80.38 78 ALA A CA 1
ATOM 623 C C . ALA A 1 78 ? 10.229 -4.852 -16.793 1.00 80.38 78 ALA A C 1
ATOM 625 O O . ALA A 1 78 ? 11.138 -4.615 -17.589 1.00 80.38 78 ALA A O 1
ATOM 626 N N . GLN A 1 79 ? 9.513 -5.981 -16.845 1.00 85.81 79 GLN A N 1
ATOM 627 C CA . GLN A 1 79 ? 9.735 -7.014 -17.860 1.00 85.81 79 GLN A CA 1
ATOM 628 C C . GLN A 1 79 ? 9.422 -6.501 -19.271 1.00 85.81 79 GLN A C 1
ATOM 630 O O . GLN A 1 79 ? 10.213 -6.725 -20.181 1.00 85.81 79 GLN A O 1
ATOM 635 N N . LEU A 1 80 ? 8.332 -5.748 -19.455 1.00 86.25 80 LEU A N 1
ATOM 636 C CA . LEU A 1 80 ? 7.988 -5.106 -20.730 1.00 86.25 80 LEU A CA 1
ATOM 637 C C . LEU A 1 80 ? 9.071 -4.125 -21.185 1.00 86.25 80 LEU A C 1
ATOM 639 O O . LEU A 1 80 ? 9.496 -4.164 -22.340 1.00 86.25 80 LEU A O 1
ATOM 643 N N . LYS A 1 81 ? 9.557 -3.268 -20.281 1.00 82.44 81 LYS A N 1
ATOM 644 C CA . LYS A 1 81 ? 10.634 -2.316 -20.577 1.00 82.44 81 LYS A CA 1
ATOM 645 C C . LYS A 1 81 ? 11.926 -3.033 -20.971 1.00 82.44 81 LYS A C 1
ATOM 647 O O . LYS A 1 81 ? 12.542 -2.660 -21.966 1.00 82.44 81 LYS A O 1
ATOM 652 N N . ASN A 1 82 ? 12.306 -4.078 -20.238 1.00 83.19 82 ASN A N 1
ATOM 653 C CA . ASN A 1 82 ? 13.488 -4.880 -20.548 1.00 83.19 82 ASN A CA 1
ATOM 654 C C . ASN A 1 82 ? 13.339 -5.651 -21.864 1.00 83.19 82 ASN A C 1
ATOM 656 O O . ASN A 1 82 ? 14.276 -5.672 -22.654 1.00 83.19 82 ASN A O 1
ATOM 660 N N . ALA A 1 83 ? 12.169 -6.231 -22.135 1.00 84.81 83 ALA A N 1
ATOM 661 C CA . ALA A 1 83 ? 11.885 -6.903 -23.399 1.00 84.81 83 ALA A CA 1
ATOM 662 C C . ALA A 1 83 ? 11.942 -5.919 -24.575 1.00 84.81 83 ALA A C 1
ATOM 664 O O . ALA A 1 83 ? 12.532 -6.217 -25.607 1.00 84.81 83 ALA A O 1
ATOM 665 N N . THR A 1 84 ? 11.397 -4.714 -24.399 1.00 83.12 84 THR A N 1
ATOM 666 C CA . THR A 1 84 ? 11.448 -3.653 -25.414 1.00 83.12 84 THR A CA 1
ATOM 667 C C . THR A 1 84 ? 12.889 -3.231 -25.679 1.00 83.12 84 THR A C 1
ATOM 669 O O . THR A 1 84 ? 13.298 -3.180 -26.834 1.00 83.12 84 THR A O 1
ATOM 672 N N . LEU A 1 85 ? 13.679 -2.998 -24.621 1.00 79.31 85 LEU A N 1
ATOM 673 C CA . LEU A 1 85 ? 15.113 -2.719 -24.724 1.00 79.31 85 LEU A CA 1
ATOM 674 C C . LEU A 1 85 ? 15.830 -3.840 -25.479 1.00 79.31 85 LEU A C 1
ATOM 676 O O . LEU A 1 85 ? 16.514 -3.558 -26.457 1.00 79.31 85 LEU A O 1
ATOM 680 N N . PHE A 1 86 ? 15.618 -5.101 -25.102 1.00 81.88 86 PHE A N 1
ATOM 681 C CA . PHE A 1 86 ? 16.203 -6.258 -25.782 1.00 81.88 86 PHE A CA 1
ATOM 682 C C . PHE A 1 86 ? 15.867 -6.295 -27.281 1.00 81.88 86 PHE A C 1
ATOM 684 O O . PHE A 1 86 ? 16.748 -6.563 -28.091 1.00 81.88 86 PHE A O 1
ATOM 691 N N . LEU A 1 87 ? 14.631 -5.962 -27.665 1.00 80.88 87 LEU A N 1
ATOM 692 C CA . LEU A 1 87 ? 14.197 -5.945 -29.065 1.00 80.88 87 LEU A CA 1
ATOM 693 C C . LEU A 1 87 ? 14.819 -4.804 -29.887 1.00 80.88 87 LEU A C 1
ATOM 695 O O . LEU A 1 87 ? 15.102 -4.999 -31.067 1.00 80.88 87 LEU A O 1
ATOM 699 N N . ILE A 1 88 ? 15.053 -3.628 -29.292 1.00 80.44 88 ILE A N 1
ATOM 700 C CA . ILE A 1 88 ? 15.635 -2.469 -30.001 1.00 80.44 88 ILE A CA 1
ATOM 701 C C . ILE A 1 88 ? 17.168 -2.421 -29.945 1.00 80.44 88 ILE A C 1
ATOM 703 O O . ILE A 1 88 ? 17.787 -1.733 -30.757 1.00 80.44 88 ILE A O 1
ATOM 707 N N . THR A 1 89 ? 17.795 -3.143 -29.009 1.00 75.81 89 THR A N 1
ATOM 708 C CA . THR A 1 89 ? 19.260 -3.159 -28.828 1.00 75.81 89 THR A CA 1
ATOM 709 C C . THR A 1 89 ? 20.013 -3.552 -30.111 1.00 75.81 89 THR A C 1
ATOM 711 O O . THR A 1 89 ? 20.978 -2.865 -30.444 1.00 75.81 89 THR A O 1
ATOM 714 N N . PRO A 1 90 ? 19.583 -4.568 -30.893 1.00 73.06 90 PRO A N 1
ATOM 715 C CA . PRO A 1 90 ? 20.243 -4.919 -32.151 1.00 73.06 90 PRO A CA 1
ATOM 716 C C . PRO A 1 90 ? 20.194 -3.788 -33.186 1.00 73.06 90 PRO A C 1
ATOM 718 O O . PRO A 1 90 ? 21.186 -3.527 -33.859 1.00 73.06 90 PRO A O 1
ATOM 721 N N . TYR A 1 91 ? 19.062 -3.086 -33.290 1.00 71.56 91 TYR A N 1
ATOM 722 C CA . TYR A 1 91 ? 18.891 -1.970 -34.224 1.00 71.56 91 TYR A CA 1
ATOM 723 C C . TYR A 1 91 ? 19.785 -0.778 -33.857 1.00 71.56 91 TYR A C 1
ATOM 725 O O . TYR A 1 91 ? 20.468 -0.226 -34.718 1.00 71.56 91 TYR A O 1
ATOM 733 N N . LEU A 1 92 ? 19.839 -0.427 -32.568 1.00 65.38 92 LEU A N 1
ATOM 734 C CA . LEU A 1 92 ? 20.718 0.632 -32.063 1.00 65.38 92 LEU A CA 1
ATOM 735 C C . LEU A 1 92 ? 22.196 0.313 -32.318 1.00 65.38 92 LEU A C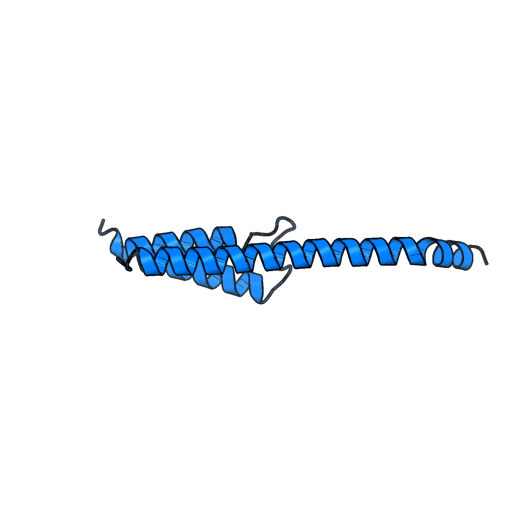 1
ATOM 737 O O . LEU A 1 92 ? 22.941 1.184 -32.765 1.00 65.38 92 LEU A O 1
ATOM 741 N N . TRP A 1 93 ? 22.602 -0.940 -32.105 1.00 66.69 93 TRP A N 1
ATOM 742 C CA . TRP A 1 93 ? 23.975 -1.386 -32.340 1.00 66.69 93 TRP A CA 1
ATOM 743 C C . TRP A 1 93 ? 24.378 -1.260 -33.817 1.00 66.69 93 TRP A C 1
ATOM 745 O O . TRP A 1 93 ? 25.433 -0.706 -34.121 1.00 66.69 93 TRP A O 1
ATOM 755 N N . VAL A 1 94 ? 23.501 -1.664 -34.744 1.00 65.38 94 VAL A N 1
ATOM 756 C CA . VAL A 1 94 ? 23.726 -1.511 -36.194 1.00 65.38 94 VAL A CA 1
ATOM 757 C C . VAL A 1 94 ? 23.773 -0.038 -36.613 1.00 65.38 94 VAL A C 1
ATOM 759 O O . VAL A 1 94 ? 24.632 0.338 -37.403 1.00 65.38 94 VAL A O 1
ATOM 762 N N . SER A 1 95 ? 22.909 0.818 -36.059 1.00 60.62 95 SER A N 1
ATOM 763 C CA . SER A 1 95 ? 22.912 2.254 -36.378 1.00 60.62 95 SER A CA 1
ATOM 764 C C . SER A 1 95 ? 24.134 3.015 -35.851 1.00 60.62 95 SER A C 1
ATOM 766 O O . SER A 1 95 ? 24.471 4.053 -36.399 1.00 60.62 95 SER A O 1
ATOM 768 N N . SER A 1 96 ? 24.806 2.509 -34.809 1.00 61.59 96 SER A N 1
ATOM 769 C CA . SER A 1 96 ? 26.028 3.118 -34.254 1.00 61.59 96 SER A CA 1
ATOM 770 C C . SER A 1 96 ? 27.321 2.740 -34.989 1.00 61.59 96 SER A C 1
ATOM 772 O O . SER A 1 96 ? 28.378 3.283 -34.680 1.00 61.59 96 SER A O 1
ATOM 774 N N . LEU A 1 97 ? 27.243 1.783 -35.919 1.00 55.03 97 LEU A N 1
ATOM 775 C CA . LEU A 1 97 ? 28.362 1.290 -36.730 1.00 55.03 97 LEU A CA 1
ATOM 776 C C . LEU A 1 97 ? 28.405 1.899 -38.146 1.00 55.03 97 LEU A C 1
ATOM 778 O O . LEU A 1 97 ? 29.374 1.654 -38.865 1.00 55.03 97 LEU A O 1
ATOM 782 N N . LEU A 1 98 ? 27.373 2.658 -38.537 1.00 50.88 98 LEU A N 1
ATOM 783 C CA . LEU A 1 98 ? 27.280 3.436 -39.782 1.00 50.88 98 LEU A CA 1
ATOM 784 C C . LEU A 1 98 ? 27.609 4.908 -39.517 1.00 50.88 98 LEU A C 1
ATOM 786 O O . LEU A 1 98 ? 28.240 5.519 -40.406 1.00 50.88 98 LEU A O 1
#